Protein AF-A0A258TMI3-F1 (afdb_monomer)

Structure (mmCIF, N/CA/C/O backbone):
data_AF-A0A258TMI3-F1
#
_entry.id   AF-A0A258TMI3-F1
#
loop_
_atom_site.group_PDB
_atom_site.id
_atom_site.type_symbol
_atom_site.label_atom_id
_atom_site.label_alt_id
_atom_site.label_comp_id
_atom_site.label_asym_id
_atom_site.label_entity_id
_atom_site.label_seq_id
_atom_site.pdbx_PDB_ins_code
_atom_site.Cartn_x
_atom_site.Cartn_y
_atom_site.Cartn_z
_atom_site.occupancy
_atom_site.B_iso_or_equiv
_atom_site.auth_seq_id
_atom_site.auth_comp_id
_atom_site.auth_asym_id
_atom_site.auth_atom_id
_atom_site.pdbx_PDB_model_num
ATOM 1 N N . MET A 1 1 ? 13.893 -6.398 -5.299 1.00 49.12 1 MET A N 1
ATOM 2 C CA . MET A 1 1 ? 13.360 -7.728 -4.906 1.00 49.12 1 MET A CA 1
ATOM 3 C C . MET A 1 1 ? 12.050 -7.704 -4.087 1.00 49.12 1 MET A C 1
ATOM 5 O O . MET A 1 1 ? 11.481 -8.769 -3.892 1.00 49.12 1 MET A O 1
ATOM 9 N N . LEU A 1 2 ? 11.503 -6.552 -3.654 1.00 59.12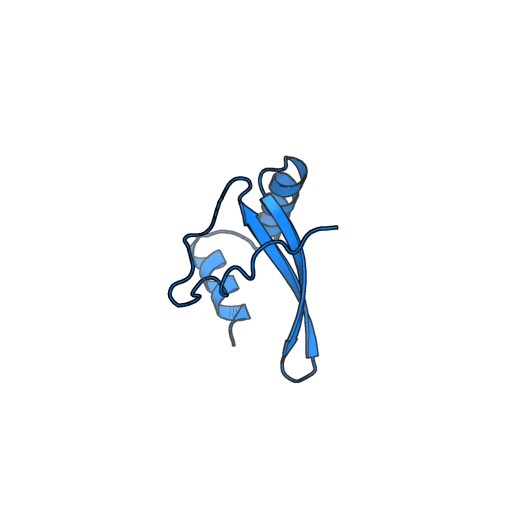 2 LEU A N 1
ATOM 10 C CA . LEU A 1 2 ? 10.351 -6.502 -2.722 1.00 59.12 2 LEU A CA 1
ATOM 11 C C . LEU A 1 2 ? 8.945 -6.748 -3.323 1.00 59.12 2 LEU A C 1
ATOM 13 O O . LEU A 1 2 ? 8.037 -7.148 -2.597 1.00 59.12 2 LEU A O 1
ATOM 17 N N . THR A 1 3 ? 8.721 -6.522 -4.622 1.00 61.25 3 THR A N 1
ATOM 18 C CA . THR A 1 3 ? 7.375 -6.622 -5.236 1.00 61.25 3 THR A CA 1
ATOM 19 C C . THR A 1 3 ? 6.796 -8.038 -5.186 1.00 61.25 3 THR A C 1
ATOM 21 O O . THR A 1 3 ? 5.604 -8.214 -4.930 1.00 61.25 3 THR A O 1
ATOM 24 N N . ASN A 1 4 ? 7.646 -9.057 -5.334 1.00 67.81 4 ASN A N 1
ATOM 25 C CA . ASN A 1 4 ? 7.240 -10.462 -5.248 1.00 67.81 4 ASN A CA 1
ATOM 26 C C . ASN A 1 4 ? 6.823 -10.867 -3.828 1.00 67.81 4 ASN A C 1
ATOM 28 O O . ASN A 1 4 ? 5.960 -11.726 -3.664 1.00 67.81 4 ASN A O 1
ATOM 32 N N . GLN A 1 5 ? 7.387 -10.228 -2.801 1.00 75.88 5 GLN A N 1
ATOM 33 C CA . GLN A 1 5 ? 7.072 -10.541 -1.409 1.00 75.88 5 GLN A CA 1
ATOM 34 C C . GLN A 1 5 ? 5.668 -10.064 -1.028 1.00 75.88 5 GLN A C 1
ATOM 36 O O . GLN A 1 5 ? 4.929 -10.807 -0.388 1.00 75.88 5 GLN A O 1
ATOM 41 N N . VAL A 1 6 ? 5.262 -8.871 -1.475 1.00 76.94 6 VAL A N 1
ATOM 42 C CA . VAL A 1 6 ? 3.903 -8.354 -1.238 1.00 76.94 6 VAL A CA 1
ATOM 43 C C . VAL A 1 6 ? 2.866 -9.195 -1.979 1.00 76.94 6 VAL A C 1
ATOM 45 O O . VAL A 1 6 ? 1.866 -9.589 -1.388 1.00 76.94 6 VAL A O 1
ATOM 48 N N . LEU A 1 7 ? 3.117 -9.535 -3.246 1.00 78.00 7 LEU A N 1
ATOM 49 C CA . LEU A 1 7 ? 2.228 -10.418 -4.010 1.00 78.00 7 LEU A CA 1
ATOM 50 C C . LEU A 1 7 ? 2.118 -11.811 -3.376 1.00 78.00 7 LEU A C 1
ATOM 52 O O . LEU A 1 7 ? 1.021 -12.358 -3.286 1.00 78.00 7 LEU A O 1
ATOM 56 N N . SER A 1 8 ? 3.234 -12.358 -2.890 1.00 80.00 8 SER A N 1
ATOM 57 C CA . SER A 1 8 ? 3.262 -13.623 -2.151 1.00 80.00 8 SER A CA 1
ATOM 58 C C . SER A 1 8 ? 2.468 -13.538 -0.844 1.00 80.00 8 SER A C 1
ATOM 60 O O . SER A 1 8 ? 1.671 -14.425 -0.550 1.00 80.00 8 SER A O 1
ATOM 62 N N . HIS A 1 9 ? 2.604 -12.444 -0.092 1.00 84.56 9 HIS A N 1
ATOM 63 C CA . HIS A 1 9 ? 1.855 -12.218 1.143 1.00 84.56 9 HIS A CA 1
ATOM 64 C C . HIS A 1 9 ? 0.346 -12.100 0.886 1.00 84.56 9 HIS A C 1
ATOM 66 O O . HIS A 1 9 ? -0.446 -12.781 1.532 1.00 84.56 9 HIS A O 1
ATOM 72 N N . LEU A 1 10 ? -0.061 -11.314 -0.113 1.00 86.00 10 LEU A N 1
ATOM 73 C CA . LEU A 1 10 ? -1.464 -11.199 -0.520 1.00 86.00 10 LEU A CA 1
ATOM 74 C C . LEU A 1 10 ? -2.037 -12.552 -0.958 1.00 86.00 10 LEU A C 1
ATOM 76 O O . LEU A 1 10 ? -3.117 -12.937 -0.511 1.00 86.00 10 LEU A O 1
ATOM 80 N N . LYS A 1 11 ? -1.275 -13.319 -1.748 1.00 83.25 11 LYS A N 1
ATOM 81 C CA . LYS A 1 11 ? -1.649 -14.677 -2.160 1.00 83.25 11 LYS A CA 1
ATOM 82 C C . LYS A 1 11 ? -1.774 -15.625 -0.964 1.00 83.25 11 LYS A C 1
ATOM 84 O O . LYS A 1 11 ? -2.739 -16.379 -0.906 1.00 83.25 11 LYS A O 1
ATOM 89 N N . LYS A 1 12 ? -0.855 -15.555 0.006 1.00 87.94 12 LYS A N 1
ATOM 90 C CA . LYS A 1 12 ? -0.900 -16.339 1.254 1.00 87.94 12 LYS A CA 1
ATOM 91 C C . LYS A 1 12 ? -2.173 -16.064 2.056 1.00 87.94 12 LYS A C 1
ATOM 93 O O . LYS A 1 12 ? -2.734 -16.989 2.628 1.00 87.94 12 LYS A O 1
ATOM 98 N N . HIS A 1 13 ? -2.629 -14.815 2.085 1.00 89.38 13 HIS A N 1
ATOM 99 C CA . HIS A 1 13 ? -3.857 -14.420 2.778 1.00 89.38 13 HIS A CA 1
ATOM 100 C C . HIS A 1 13 ? -5.122 -14.533 1.908 1.00 89.38 13 HIS A C 1
ATOM 102 O O . HIS A 1 13 ? -6.196 -14.136 2.348 1.00 89.38 13 HIS A O 1
ATOM 108 N N . GLY A 1 14 ? -5.021 -15.078 0.689 1.00 87.56 14 GLY A N 1
ATOM 109 C CA . GLY A 1 14 ? -6.163 -15.281 -0.208 1.00 87.56 14 GLY A CA 1
ATOM 110 C C . GLY A 1 14 ? -6.741 -13.994 -0.805 1.00 87.56 14 GLY A C 1
ATOM 111 O O . GLY A 1 14 ? -7.867 -13.997 -1.295 1.00 87.56 14 GLY A O 1
ATOM 112 N N . ILE A 1 15 ? -5.996 -12.886 -0.782 1.00 89.62 15 ILE A N 1
ATOM 113 C CA . ILE A 1 15 ? -6.474 -11.581 -1.246 1.00 89.62 15 ILE A CA 1
ATOM 114 C C . ILE A 1 15 ? -5.875 -11.278 -2.620 1.00 89.62 15 ILE A C 1
ATOM 116 O O . ILE A 1 15 ? -4.662 -11.167 -2.787 1.00 89.62 15 ILE A O 1
ATOM 120 N N . ALA A 1 16 ? -6.728 -11.094 -3.625 1.00 90.44 16 ALA A N 1
ATOM 121 C CA . ALA A 1 16 ? -6.287 -10.680 -4.952 1.00 90.44 16 ALA A CA 1
ATOM 122 C C . ALA A 1 16 ? -5.899 -9.189 -4.967 1.00 90.44 16 ALA A C 1
ATOM 124 O O . ALA A 1 16 ? -6.607 -8.344 -4.418 1.00 90.44 16 ALA A O 1
ATOM 125 N N . LEU A 1 17 ? -4.816 -8.826 -5.662 1.00 87.50 17 LEU A N 1
ATOM 126 C CA . LEU A 1 17 ? -4.366 -7.429 -5.747 1.00 87.50 17 LEU A CA 1
ATOM 127 C C . LEU A 1 17 ? -5.440 -6.448 -6.284 1.00 87.50 17 LEU A C 1
ATOM 129 O O . LEU A 1 17 ? -5.544 -5.345 -5.741 1.00 87.50 17 LEU A O 1
ATOM 133 N N . PRO A 1 18 ? -6.270 -6.795 -7.292 1.00 90.69 18 PRO A N 1
ATOM 134 C CA . PRO A 1 18 ? -7.364 -5.922 -7.727 1.00 90.69 18 PRO A CA 1
ATOM 135 C C . PRO A 1 18 ? -8.383 -5.636 -6.620 1.00 90.69 18 PRO A C 1
ATOM 137 O O . PRO A 1 18 ? -8.872 -4.513 -6.513 1.00 90.69 18 PRO A O 1
ATOM 140 N N . LEU A 1 19 ? -8.657 -6.627 -5.763 1.00 92.06 19 LEU A N 1
ATOM 141 C CA . LEU A 1 19 ? -9.551 -6.461 -4.620 1.00 92.06 19 LEU A CA 1
ATOM 142 C C . LEU A 1 19 ? -8.958 -5.477 -3.609 1.00 92.06 19 LEU A C 1
ATOM 144 O O . LEU A 1 19 ? -9.661 -4.569 -3.183 1.00 92.06 19 LEU A O 1
ATOM 148 N N . VAL A 1 20 ? -7.658 -5.584 -3.302 1.00 91.50 20 VAL A N 1
ATOM 149 C CA . VAL A 1 20 ? -6.962 -4.612 -2.434 1.00 91.50 20 VAL A CA 1
ATOM 150 C C . VAL A 1 20 ? -7.131 -3.191 -2.967 1.00 91.50 20 VAL A C 1
ATOM 152 O O . VAL A 1 20 ? -7.529 -2.296 -2.227 1.00 91.50 20 VAL A O 1
ATOM 155 N N . ARG A 1 21 ? -6.878 -2.982 -4.264 1.00 91.94 21 ARG A N 1
ATOM 156 C CA . ARG A 1 21 ? -6.998 -1.659 -4.898 1.00 91.94 21 ARG A CA 1
ATOM 157 C C . ARG A 1 21 ? -8.425 -1.111 -4.825 1.00 91.94 21 ARG A C 1
ATOM 159 O O . ARG A 1 21 ? -8.600 0.057 -4.490 1.00 91.94 21 ARG A O 1
ATOM 166 N N . LYS A 1 22 ? -9.434 -1.952 -5.082 1.00 94.69 22 LYS A N 1
ATOM 167 C CA . LYS A 1 22 ? -10.851 -1.574 -4.967 1.00 94.69 22 LYS A CA 1
ATOM 168 C C . LYS A 1 22 ? -11.218 -1.187 -3.531 1.00 94.69 22 LYS A C 1
ATOM 170 O O . LYS A 1 22 ? -11.873 -0.169 -3.327 1.00 94.69 22 LYS A O 1
ATOM 175 N N . SER A 1 23 ? -10.773 -1.966 -2.547 1.00 94.56 23 SER A N 1
ATOM 176 C CA . SER A 1 23 ? -11.038 -1.693 -1.131 1.00 94.56 23 SER A CA 1
ATOM 177 C C . SER A 1 23 ? -10.381 -0.396 -0.661 1.00 94.56 23 SER A C 1
ATOM 179 O O . S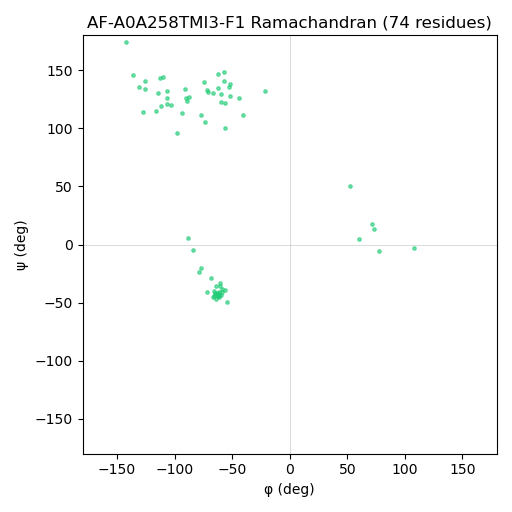ER A 1 23 ? -11.033 0.393 0.016 1.00 94.56 23 SER A O 1
ATOM 181 N N . LEU A 1 24 ? -9.131 -0.134 -1.060 1.00 94.88 24 LEU A N 1
ATOM 182 C CA . LEU A 1 24 ? -8.447 1.124 -0.742 1.00 94.88 24 LEU A CA 1
ATOM 183 C C . LEU A 1 24 ? -9.173 2.330 -1.348 1.00 94.88 24 LEU A C 1
ATOM 185 O O . LEU A 1 24 ? -9.431 3.287 -0.630 1.00 94.88 24 LEU A O 1
ATOM 189 N N . ALA A 1 25 ? -9.596 2.259 -2.614 1.00 94.88 25 ALA A N 1
ATOM 190 C CA . ALA A 1 25 ? -10.371 3.336 -3.237 1.00 94.88 25 ALA A CA 1
ATOM 191 C C . ALA A 1 25 ? -11.688 3.617 -2.489 1.00 94.88 25 ALA A C 1
ATOM 193 O O . ALA A 1 25 ? -12.048 4.774 -2.269 1.00 94.88 25 ALA A O 1
ATOM 194 N N . ALA A 1 26 ? -12.387 2.565 -2.049 1.00 97.19 26 ALA A N 1
ATOM 195 C CA . ALA A 1 26 ? -13.607 2.708 -1.260 1.00 97.19 26 ALA A CA 1
ATOM 196 C C . ALA A 1 26 ? -13.343 3.335 0.123 1.00 97.19 26 ALA A C 1
ATOM 198 O O . ALA A 1 26 ? -14.126 4.170 0.567 1.00 97.19 26 ALA A O 1
ATOM 199 N N . LEU A 1 27 ? -12.247 2.963 0.794 1.00 97.00 27 LEU A N 1
ATOM 200 C CA . LEU A 1 27 ? -11.837 3.558 2.073 1.00 97.00 27 LEU A CA 1
ATOM 201 C C . LEU A 1 27 ? -11.472 5.040 1.919 1.00 97.00 27 LEU A C 1
ATOM 203 O O . LEU A 1 27 ? -11.873 5.860 2.743 1.00 97.00 27 LEU A O 1
ATOM 207 N N . THR A 1 28 ? -10.759 5.393 0.847 1.00 96.44 28 THR A N 1
ATOM 208 C CA . THR A 1 28 ? -10.414 6.784 0.526 1.00 96.44 28 THR A CA 1
ATOM 209 C C . THR A 1 28 ? -11.663 7.621 0.277 1.00 96.44 28 THR A C 1
ATOM 211 O O . THR A 1 28 ? -11.777 8.713 0.824 1.00 96.44 28 THR A O 1
ATOM 214 N N . MET A 1 29 ? -12.635 7.096 -0.476 1.00 97.06 29 MET A N 1
ATOM 215 C CA . MET A 1 29 ? -13.904 7.785 -0.741 1.00 97.06 29 MET A CA 1
ATOM 216 C C . MET A 1 29 ? -14.702 8.074 0.538 1.00 97.06 29 MET A C 1
ATOM 218 O O . MET A 1 29 ? -15.370 9.101 0.618 1.00 97.06 29 MET A O 1
ATOM 222 N N . ARG A 1 30 ? -14.618 7.198 1.547 1.00 97.81 30 ARG A N 1
ATOM 223 C CA . ARG A 1 30 ? -15.268 7.398 2.855 1.00 97.81 30 ARG A CA 1
ATOM 224 C C . ARG A 1 30 ? -14.455 8.260 3.826 1.00 97.81 30 ARG A C 1
ATOM 226 O O . ARG A 1 30 ? -14.931 8.543 4.918 1.00 97.81 30 ARG A O 1
ATOM 233 N N . GLY A 1 31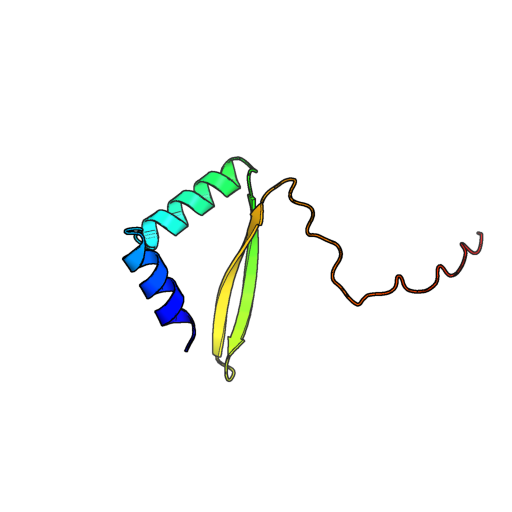 ? -13.239 8.666 3.458 1.00 96.31 31 GLY A N 1
ATOM 234 C CA . GLY A 1 31 ? -12.351 9.440 4.329 1.00 96.31 31 GLY A CA 1
ATOM 235 C C . GLY A 1 31 ? -11.726 8.631 5.473 1.00 96.31 31 GLY A C 1
ATOM 236 O O . GLY A 1 31 ? -11.149 9.215 6.387 1.00 96.31 31 GLY A O 1
ATOM 237 N N . GLU A 1 32 ? -11.799 7.298 5.434 1.00 97.38 32 GLU A N 1
ATOM 238 C CA . GLU A 1 32 ? -11.224 6.419 6.468 1.00 97.38 32 GLU A CA 1
ATOM 239 C C . GLU A 1 32 ? -9.704 6.269 6.337 1.00 97.38 32 GLU A C 1
ATOM 241 O O . GLU A 1 32 ? -9.019 5.911 7.298 1.00 97.38 32 GLU A O 1
ATOM 246 N N . ILE A 1 33 ? -9.166 6.553 5.150 1.00 96.69 33 ILE A N 1
ATOM 247 C CA . ILE A 1 33 ? -7.729 6.618 4.902 1.00 96.69 33 ILE A CA 1
ATOM 248 C C . ILE A 1 33 ? -7.386 7.845 4.057 1.00 96.69 33 ILE A C 1
ATOM 250 O O . ILE A 1 33 ? -8.116 8.198 3.129 1.00 96.69 33 ILE A O 1
ATOM 254 N N . SER A 1 34 ? -6.216 8.432 4.302 1.00 94.00 34 SER A N 1
ATOM 255 C CA . SER A 1 34 ? -5.577 9.343 3.351 1.00 94.00 34 SER A CA 1
ATOM 256 C C . SER A 1 34 ? -4.714 8.538 2.381 1.00 94.00 34 SER A C 1
ATOM 258 O O . SER A 1 34 ? -3.844 7.780 2.825 1.00 94.00 34 SER A O 1
ATOM 260 N N . GLN A 1 35 ? -4.911 8.722 1.077 1.00 94.44 35 GLN A N 1
ATOM 261 C CA . GLN A 1 35 ? -4.097 8.103 0.031 1.00 94.44 35 GLN A CA 1
ATOM 262 C C . GLN A 1 35 ? -3.183 9.153 -0.609 1.00 94.44 35 GLN A C 1
ATOM 264 O O . GLN A 1 35 ? -3.654 10.176 -1.098 1.00 94.44 35 GLN A O 1
ATOM 269 N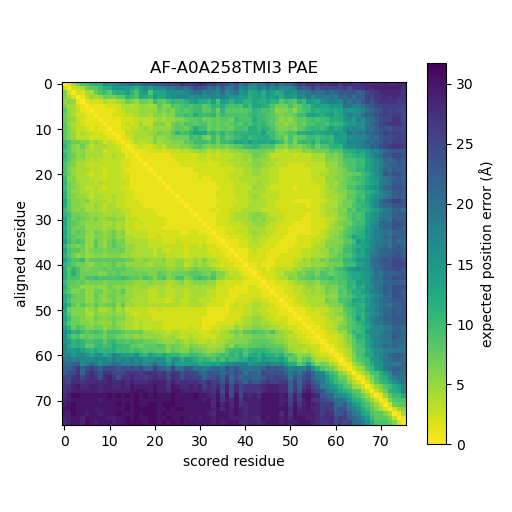 N . CYS A 1 36 ? -1.879 8.888 -0.638 1.00 92.62 36 CYS A N 1
ATOM 270 C CA . CYS A 1 36 ? -0.879 9.738 -1.277 1.00 92.62 36 CYS A CA 1
ATOM 271 C C . CYS A 1 36 ? -0.248 9.003 -2.460 1.00 92.62 36 CYS A C 1
ATOM 273 O O . CYS A 1 36 ? 0.212 7.869 -2.311 1.00 92.62 36 CYS A O 1
ATOM 275 N N . SER A 1 37 ? -0.188 9.653 -3.620 1.00 92.88 37 SER A N 1
ATOM 276 C CA . SER A 1 37 ? 0.622 9.194 -4.751 1.00 92.88 37 SER A CA 1
ATOM 277 C C . SER A 1 37 ? 2.097 9.416 -4.441 1.00 92.88 37 SER A C 1
ATOM 279 O O . SER A 1 37 ? 2.478 10.492 -3.983 1.00 92.88 37 SER A O 1
ATOM 281 N N . VAL A 1 38 ? 2.925 8.405 -4.683 1.00 94.06 38 VAL A N 1
ATOM 282 C CA . VAL A 1 38 ? 4.364 8.461 -4.421 1.00 94.06 38 VAL A CA 1
ATOM 283 C C . VAL A 1 38 ? 5.102 7.983 -5.655 1.00 94.06 38 VAL A C 1
ATOM 285 O O . VAL A 1 38 ? 4.751 6.961 -6.239 1.00 94.06 38 VAL A O 1
ATOM 288 N N . THR A 1 39 ? 6.148 8.703 -6.031 1.00 94.25 39 THR A N 1
ATOM 289 C CA . THR A 1 39 ? 7.040 8.303 -7.114 1.00 94.25 39 THR A CA 1
ATOM 290 C C . THR A 1 39 ? 8.391 7.970 -6.500 1.00 94.25 39 THR A C 1
ATOM 292 O O . THR A 1 39 ? 9.027 8.818 -5.877 1.00 94.25 39 THR A O 1
ATOM 295 N N . HIS A 1 40 ? 8.825 6.727 -6.665 1.00 90.62 40 HIS A N 1
ATOM 296 C CA . HIS A 1 40 ? 10.139 6.254 -6.251 1.00 90.62 40 HIS A CA 1
ATOM 297 C C . HIS A 1 40 ? 10.988 5.977 -7.485 1.00 90.62 40 HIS A C 1
ATOM 299 O O . HIS A 1 40 ? 10.488 5.485 -8.492 1.00 90.62 40 HIS A O 1
ATOM 305 N N . PHE A 1 41 ? 12.283 6.256 -7.402 1.00 93.38 41 PHE A N 1
ATOM 306 C CA . PHE A 1 41 ? 13.234 5.854 -8.428 1.00 93.38 41 PHE A CA 1
ATOM 307 C C . PHE A 1 41 ? 14.061 4.700 -7.883 1.00 93.38 41 PHE A C 1
ATOM 309 O O . PHE A 1 41 ? 14.713 4.840 -6.852 1.00 93.38 41 PHE A O 1
ATOM 316 N N . ASN A 1 42 ? 14.011 3.558 -8.562 1.00 90.75 42 ASN A N 1
ATOM 317 C CA . ASN A 1 42 ? 14.865 2.417 -8.263 1.00 90.75 42 ASN A CA 1
ATOM 318 C C . ASN A 1 42 ? 15.768 2.171 -9.468 1.00 90.75 42 ASN A C 1
ATOM 320 O O . ASN A 1 42 ? 15.262 1.838 -10.539 1.00 90.75 42 ASN A O 1
ATOM 324 N N . ASP A 1 43 ? 17.077 2.354 -9.304 1.00 91.94 43 ASP A N 1
ATOM 325 C CA . ASP A 1 43 ? 18.065 2.230 -10.386 1.00 91.94 43 ASP A CA 1
ATOM 326 C C . ASP A 1 43 ? 17.683 3.080 -11.616 1.00 91.94 43 ASP A C 1
ATOM 328 O O . ASP A 1 43 ? 17.575 2.584 -12.738 1.00 91.94 43 ASP A O 1
ATOM 332 N N . ASN A 1 44 ? 17.370 4.361 -11.379 1.0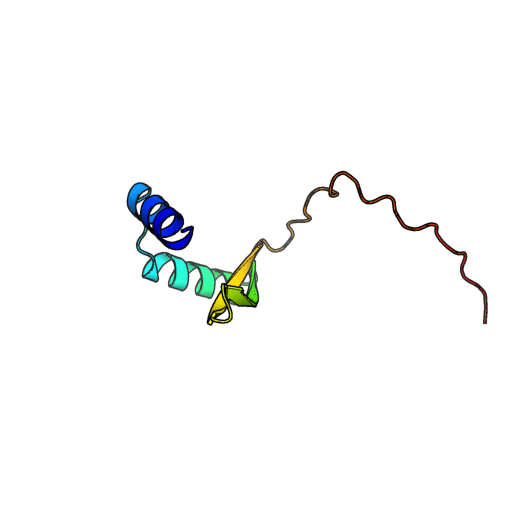0 91.75 44 ASN A N 1
ATOM 333 C CA . ASN A 1 44 ? 16.867 5.336 -12.362 1.00 91.75 44 ASN A CA 1
ATOM 334 C C . ASN A 1 44 ? 15.533 4.978 -13.043 1.00 91.75 44 ASN A C 1
ATOM 336 O O . ASN A 1 44 ? 15.053 5.733 -13.891 1.00 91.75 44 ASN A O 1
ATOM 340 N N . LYS A 1 45 ? 14.875 3.883 -12.656 1.00 94.56 45 LYS A N 1
ATOM 341 C CA . LYS A 1 45 ? 13.537 3.545 -13.146 1.00 94.56 45 LYS A CA 1
ATOM 342 C C . LYS A 1 45 ? 12.488 4.166 -12.245 1.00 94.56 45 LYS A C 1
ATOM 344 O O . LYS A 1 45 ? 12.456 3.905 -11.042 1.00 94.56 45 LYS A O 1
ATOM 349 N N . ARG A 1 46 ? 11.613 4.966 -12.850 1.00 93.31 46 ARG A N 1
ATOM 350 C CA . ARG A 1 46 ? 10.448 5.534 -12.182 1.00 93.31 46 ARG A CA 1
ATOM 351 C C . ARG A 1 46 ? 9.469 4.421 -11.808 1.00 93.31 46 ARG A C 1
ATOM 353 O O . ARG A 1 46 ? 9.099 3.601 -12.644 1.00 93.31 46 ARG A O 1
ATOM 360 N N . VAL A 1 47 ? 9.032 4.432 -10.559 1.00 92.62 47 VAL A N 1
ATOM 361 C CA . VAL A 1 47 ? 8.016 3.547 -10.000 1.00 92.62 47 VAL A CA 1
ATOM 362 C C . VAL A 1 47 ? 6.968 4.422 -9.335 1.00 92.62 47 VAL A C 1
ATOM 364 O O . VAL A 1 47 ? 7.251 5.086 -8.341 1.00 92.62 47 VAL A O 1
ATOM 367 N N . ASP A 1 48 ? 5.755 4.415 -9.874 1.00 91.75 48 ASP A N 1
ATOM 368 C CA . ASP A 1 48 ? 4.620 5.092 -9.256 1.00 91.75 48 ASP A CA 1
ATOM 369 C C . ASP A 1 48 ? 3.875 4.119 -8.328 1.00 91.75 48 ASP A C 1
ATOM 371 O O . ASP A 1 48 ? 3.611 2.961 -8.668 1.00 91.75 48 ASP A O 1
ATOM 375 N N . ALA A 1 49 ? 3.565 4.589 -7.126 1.00 89.44 49 ALA A N 1
ATOM 376 C CA . ALA A 1 49 ? 2.943 3.830 -6.052 1.00 89.44 49 ALA A CA 1
ATOM 377 C C . ALA A 1 49 ? 1.934 4.698 -5.286 1.00 89.44 49 ALA A C 1
ATOM 379 O O . ALA A 1 49 ? 1.830 5.906 -5.496 1.00 89.44 49 ALA A O 1
ATOM 380 N N . PHE A 1 50 ? 1.208 4.076 -4.358 1.00 89.88 50 PHE A N 1
ATOM 381 C CA . PHE A 1 50 ? 0.351 4.782 -3.411 1.00 89.88 50 PHE A CA 1
ATOM 382 C C . PHE A 1 50 ? 0.705 4.376 -1.982 1.00 89.88 50 PHE A C 1
ATOM 384 O O . PHE A 1 50 ? 0.832 3.186 -1.688 1.00 89.88 50 PHE A O 1
ATOM 391 N N . GLN A 1 51 ? 0.835 5.359 -1.093 1.00 91.69 51 GLN A N 1
ATOM 392 C CA . GLN A 1 51 ? 0.971 5.160 0.347 1.00 91.69 51 GLN A CA 1
ATOM 393 C C . GLN A 1 51 ? -0.339 5.560 1.025 1.00 91.69 51 GLN A C 1
ATOM 395 O O . GLN A 1 51 ? -0.884 6.624 0.745 1.00 91.69 51 GLN A O 1
ATOM 400 N N . CYS A 1 52 ? -0.840 4.710 1.918 1.00 93.62 52 CYS A N 1
ATOM 401 C CA . CYS A 1 52 ? -2.070 4.968 2.663 1.00 93.62 52 CYS A CA 1
ATOM 402 C C . CYS A 1 52 ? -1.761 5.173 4.149 1.00 93.62 52 CYS A C 1
ATOM 404 O O . CYS A 1 52 ? -0.901 4.482 4.700 1.00 93.62 52 CYS A O 1
ATOM 406 N N . ARG A 1 53 ? -2.482 6.089 4.800 1.00 93.44 53 ARG A N 1
ATOM 407 C CA . ARG A 1 53 ? -2.495 6.246 6.264 1.00 93.44 53 ARG A CA 1
ATOM 408 C C . ARG A 1 53 ? -3.927 6.180 6.766 1.00 93.44 53 ARG A C 1
ATOM 410 O O . ARG A 1 53 ? -4.816 6.722 6.119 1.00 93.44 53 ARG A O 1
ATOM 417 N N . ILE A 1 54 ? -4.133 5.522 7.902 1.00 94.38 54 ILE A N 1
ATOM 418 C CA . ILE A 1 54 ? -5.445 5.428 8.548 1.00 94.38 54 ILE A CA 1
ATOM 419 C C . ILE A 1 54 ? -5.807 6.798 9.127 1.00 94.38 54 ILE A C 1
ATOM 421 O O . ILE A 1 54 ? -4.990 7.419 9.810 1.00 94.38 54 ILE A O 1
ATOM 425 N N . SER A 1 55 ? -7.018 7.276 8.851 1.00 93.56 55 SER A N 1
ATOM 426 C CA . SER A 1 55 ? -7.516 8.533 9.406 1.00 93.56 55 SER A CA 1
ATOM 427 C C . SER A 1 55 ? -7.601 8.449 10.929 1.00 93.56 55 SER A C 1
ATOM 429 O O . SER A 1 55 ? -8.047 7.452 11.488 1.00 93.56 55 SER A O 1
ATOM 431 N N . GLY A 1 56 ? -7.130 9.490 11.615 1.00 90.38 56 GLY A N 1
ATOM 432 C CA . GLY A 1 56 ? -7.069 9.523 13.080 1.00 90.38 56 GLY A CA 1
ATOM 433 C C . GLY A 1 56 ? -5.920 8.715 13.697 1.00 90.38 56 GLY A C 1
ATOM 434 O O . GLY A 1 56 ? -5.694 8.823 14.901 1.00 90.38 56 GLY A O 1
ATOM 435 N N . TYR A 1 57 ? -5.145 7.958 12.910 1.00 89.25 57 TYR A N 1
ATOM 436 C CA . TYR A 1 57 ? -3.940 7.309 13.419 1.00 89.25 57 TYR A CA 1
ATOM 437 C C . TYR A 1 57 ? -2.796 8.320 13.543 1.00 89.25 57 TYR A C 1
ATOM 439 O O . TYR A 1 57 ? -2.246 8.796 12.547 1.00 89.25 57 TYR A O 1
ATOM 447 N N . VAL A 1 58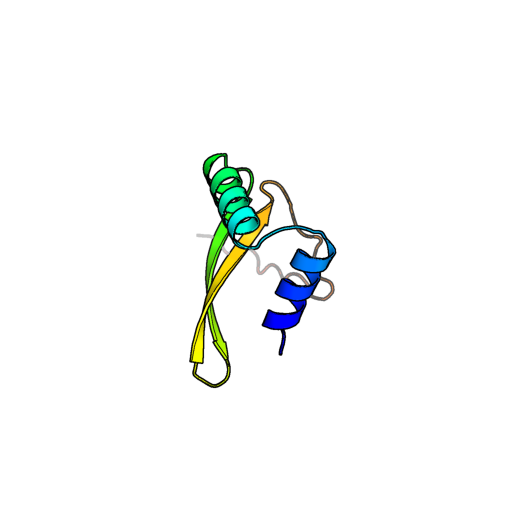 ? -2.410 8.613 14.783 1.0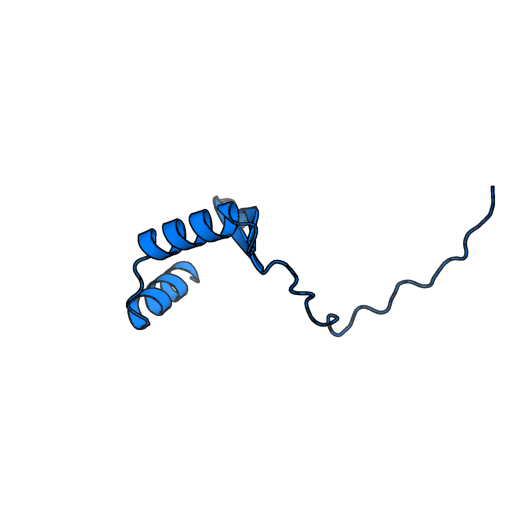0 86.44 58 VAL A N 1
ATOM 448 C CA . VAL A 1 58 ? -1.197 9.372 15.094 1.00 86.44 58 VAL A CA 1
ATOM 449 C C . VAL A 1 58 ? -0.069 8.363 15.327 1.00 86.44 58 VAL A C 1
ATOM 451 O O . VAL A 1 58 ? -0.148 7.592 16.287 1.00 86.44 58 VAL A O 1
ATOM 454 N N . PRO A 1 59 ? 0.965 8.310 14.464 1.00 80.88 59 PRO A N 1
ATOM 455 C CA . PRO A 1 59 ? 2.061 7.373 14.659 1.00 80.88 59 PRO A CA 1
ATOM 456 C C . PRO A 1 59 ? 2.794 7.679 15.972 1.00 80.88 59 PRO A C 1
ATOM 458 O O . PRO A 1 59 ? 2.910 8.851 16.347 1.00 80.88 59 PRO A O 1
ATOM 461 N N . PRO A 1 60 ? 3.314 6.650 16.667 1.00 82.81 60 PRO A N 1
ATOM 462 C CA . PRO A 1 60 ? 4.119 6.863 17.859 1.00 82.81 60 PRO A CA 1
ATOM 463 C C . PRO A 1 60 ? 5.315 7.756 17.529 1.00 82.81 60 PRO A C 1
ATOM 465 O O . PRO A 1 60 ? 5.848 7.727 16.414 1.00 82.81 60 PRO A O 1
ATOM 468 N N . VAL A 1 61 ? 5.740 8.551 18.511 1.00 80.00 61 VAL A N 1
ATOM 469 C CA . VAL A 1 61 ? 6.901 9.431 18.364 1.00 80.00 61 VAL A CA 1
ATOM 470 C C . VAL A 1 61 ? 8.102 8.583 17.954 1.00 80.00 61 VAL A C 1
ATOM 472 O O . VAL A 1 61 ? 8.467 7.633 18.646 1.00 80.00 61 VAL A O 1
ATOM 475 N N . ALA A 1 62 ? 8.703 8.911 16.811 1.00 76.56 62 ALA A N 1
ATOM 476 C CA . ALA A 1 62 ? 9.867 8.190 16.322 1.00 76.56 62 ALA A CA 1
ATOM 477 C C . ALA A 1 62 ? 11.007 8.282 17.348 1.00 76.56 62 ALA A C 1
ATOM 479 O O . ALA A 1 62 ? 11.370 9.376 17.791 1.00 76.56 62 ALA A O 1
ATOM 480 N N . ALA A 1 63 ? 11.589 7.136 17.705 1.00 72.75 63 ALA A N 1
ATOM 481 C CA . ALA A 1 63 ? 12.773 7.097 18.548 1.00 72.75 63 ALA A CA 1
ATOM 482 C C . ALA A 1 63 ? 13.910 7.874 17.859 1.00 72.75 63 ALA A C 1
ATOM 484 O O . ALA A 1 63 ? 14.281 7.568 16.729 1.00 72.75 63 ALA A O 1
ATOM 485 N N . GLY A 1 64 ? 14.454 8.891 18.533 1.00 72.56 64 GLY A N 1
ATOM 486 C CA . GLY A 1 64 ? 15.692 9.551 18.109 1.00 72.56 64 GLY A CA 1
ATOM 487 C C . GLY A 1 64 ? 15.581 10.960 17.522 1.00 72.56 64 GLY A C 1
ATOM 488 O O . GLY A 1 64 ? 16.624 11.571 17.301 1.00 72.56 64 GLY A O 1
ATOM 489 N N . ARG A 1 65 ? 14.391 11.554 17.339 1.00 62.81 65 ARG A N 1
ATOM 490 C CA . ARG A 1 65 ? 14.317 12.994 17.020 1.00 62.81 65 ARG A CA 1
ATOM 491 C C . ARG A 1 65 ? 14.024 13.807 18.282 1.00 62.81 65 ARG A C 1
ATOM 493 O O . ARG A 1 65 ? 12.872 13.971 18.668 1.00 62.81 65 ARG A O 1
ATOM 500 N N . LYS A 1 66 ? 15.072 14.344 18.921 1.00 58.31 66 LYS A N 1
ATOM 501 C CA . LYS A 1 66 ? 14.922 15.474 19.858 1.00 58.31 66 LYS A CA 1
ATOM 502 C C . LYS A 1 66 ? 14.153 16.583 19.128 1.00 58.31 66 LYS A C 1
ATOM 504 O O . LYS A 1 66 ? 14.459 16.865 17.967 1.00 58.31 66 LYS A O 1
ATOM 509 N N . ALA A 1 67 ? 13.172 17.206 19.784 1.00 61.97 67 ALA A N 1
ATOM 510 C CA . ALA A 1 67 ? 12.657 18.483 19.306 1.00 61.97 67 ALA A CA 1
ATOM 511 C C . ALA A 1 67 ? 13.867 19.409 19.107 1.00 61.97 67 ALA A C 1
ATOM 513 O O . ALA A 1 67 ? 14.708 19.514 20.004 1.00 61.97 67 ALA A O 1
ATOM 514 N N . GLY A 1 68 ? 13.997 20.017 17.924 1.00 56.06 68 GLY A N 1
ATOM 515 C CA . GLY A 1 68 ? 14.924 21.134 17.771 1.00 56.06 68 GLY A CA 1
ATOM 516 C C . GLY A 1 68 ? 14.606 22.140 18.873 1.00 56.06 68 GLY A C 1
ATOM 517 O O . GLY A 1 68 ? 13.434 22.317 19.208 1.00 56.06 68 GLY A O 1
ATOM 518 N N . SER A 1 69 ? 15.635 22.711 19.493 1.00 54.81 69 SER A N 1
ATOM 519 C CA . SER A 1 69 ? 15.473 23.735 20.519 1.00 54.81 69 SER A CA 1
ATOM 520 C C . SER A 1 69 ? 14.425 24.751 20.069 1.00 54.81 69 SER A C 1
ATOM 522 O O . SER A 1 69 ? 14.520 25.305 18.974 1.00 54.81 69 SER 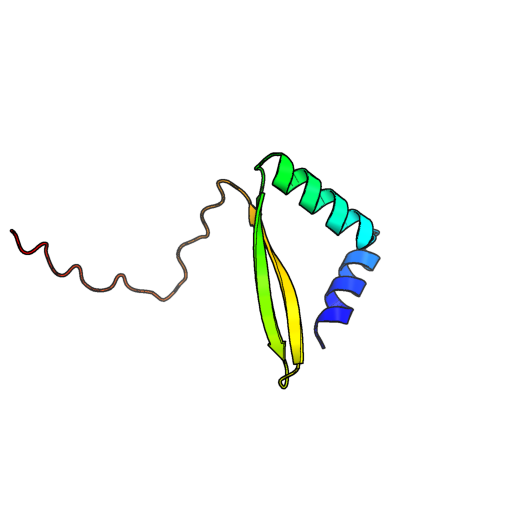A O 1
ATOM 524 N N . ASN A 1 70 ? 13.413 24.978 20.907 1.00 52.47 70 ASN A N 1
ATOM 525 C CA . ASN A 1 70 ? 12.533 26.128 20.769 1.00 52.47 70 ASN A CA 1
ATOM 526 C C . ASN A 1 70 ? 13.443 27.366 20.787 1.00 52.47 70 ASN A C 1
ATOM 528 O O . ASN A 1 70 ? 13.900 27.778 21.854 1.00 52.47 70 ASN A O 1
ATOM 532 N N . LYS A 1 71 ? 13.763 27.942 19.623 1.00 47.47 71 LYS A N 1
ATOM 533 C CA . LYS A 1 71 ? 14.156 29.347 19.592 1.00 47.47 71 LYS A CA 1
ATOM 534 C C . LYS A 1 71 ? 12.856 30.104 19.802 1.00 47.47 71 LYS A C 1
ATOM 536 O O . LYS A 1 71 ? 11.975 30.082 18.950 1.00 47.47 71 LYS A O 1
ATOM 541 N N . SER A 1 72 ? 12.743 30.628 21.016 1.00 46.41 72 SER A N 1
ATOM 542 C CA . SER A 1 72 ? 11.801 31.645 21.460 1.00 46.41 72 SER A CA 1
ATOM 543 C C . SER A 1 72 ? 11.239 32.473 20.310 1.00 46.41 72 SER A C 1
ATOM 545 O O . SER A 1 72 ? 12.002 32.997 19.499 1.00 46.41 72 SER A O 1
ATOM 547 N N . ALA A 1 73 ? 9.916 32.627 20.313 1.00 52.31 73 ALA A N 1
ATOM 548 C CA . ALA A 1 73 ? 9.236 33.733 19.666 1.00 52.31 73 ALA A CA 1
ATOM 549 C C . ALA A 1 73 ? 10.029 35.029 19.905 1.00 52.31 73 ALA A C 1
ATOM 551 O O . ALA A 1 73 ? 10.151 35.489 21.040 1.00 52.31 73 ALA A O 1
ATOM 552 N N . SER A 1 74 ? 10.614 35.570 18.840 1.00 44.59 74 SER A N 1
ATOM 553 C CA . SER A 1 74 ? 10.992 36.974 18.787 1.00 44.59 74 SER A CA 1
ATOM 554 C C . SER A 1 74 ? 9.796 37.719 18.220 1.00 44.59 74 SER A C 1
ATOM 556 O O . SER A 1 74 ? 9.246 37.324 17.195 1.00 44.59 74 SER A O 1
ATOM 558 N N . ALA A 1 75 ? 9.382 38.724 18.981 1.00 42.56 75 ALA A N 1
ATOM 559 C CA . ALA A 1 75 ? 8.320 39.658 18.680 1.00 42.56 75 ALA A CA 1
ATOM 560 C C . ALA A 1 75 ? 8.557 40.400 17.357 1.00 42.56 75 ALA A C 1
ATOM 562 O O . ALA A 1 75 ? 9.689 40.796 17.083 1.00 42.56 75 ALA A O 1
ATOM 563 N N . ASP A 1 76 ? 7.473 40.597 16.610 1.00 37.66 76 ASP A N 1
ATOM 564 C CA . ASP A 1 76 ? 7.015 41.903 16.115 1.00 37.66 76 ASP A CA 1
ATOM 565 C C . ASP A 1 76 ? 5.481 41.849 15.994 1.00 37.66 76 ASP A C 1
ATOM 567 O O . ASP A 1 76 ? 4.974 40.854 15.418 1.00 37.66 76 ASP A O 1
#

Foldseek 3Di:
DCPVVVVVVCVVVVHDPVNVVVVVVVCVVVVQKDKDWDWDADPNDTDIDIDIDGPPDDDPDDPPDDDDDPPDDDDD

Sequence (76 aa):
MLTNQVLSHLKKHGIALPLVRKSLAALTMRGEISQCSVTHFNDNKRVDAFQCRISGYVPPVAAGRKAGSNKSASAD

Mean predicted aligned error: 10.63 Å

Secondary structure (DSSP, 8-state):
--HHHHHHHHHHTT--HHHHHHHHHHHHHTTSEEEEEEEEEETTEEEEEEEEEETT--PPPPTT-PPP--------

Solvent-accessible surface area (backbone atoms only — not comparable to full-atom values): 4996 Å² total; per-residue (Å²): 130,66,71,63,54,54,55,49,51,33,54,75,72,73,45,54,69,71,57,55,54,53,50,50,54,54,34,40,76,71,57,52,27,51,76,40,84,42,78,46,71,60,92,88,39,82,41,81,48,74,51,77,45,58,55,92,66,75,77,77,82,66,89,86,68,74,78,73,79,83,77,70,88,75,88,133

Radius of gyration: 18.74 Å; Cα contacts (8 Å, |Δi|>4): 49; chains: 1; bounding box: 33×58×35 Å

Nearest PDB structures (foldseek):
  5wtn-assembly1_C  TM=6.182E-01  e=2.318E+00  Geobacillus stearothermophilus 10
  4rnd-assembly1_C  TM=4.279E-01  e=2.476E+00  Saccharomyces cerev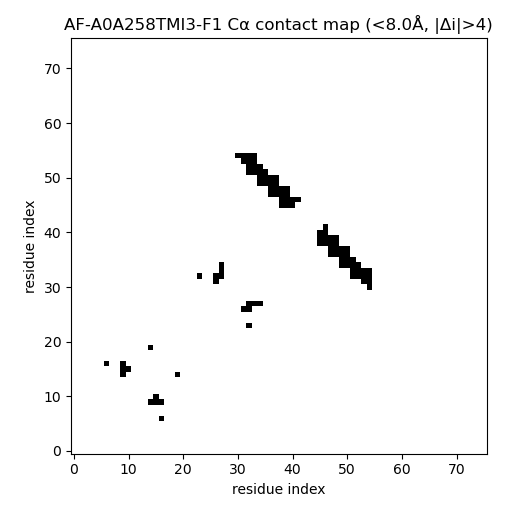isiae S288C
  6ahy-assembly3_F  TM=3.970E-01  e=2.645E+00  Homo sapiens
  9brq-assembly1_7  TM=3.999E-01  e=2.645E+00  Mus musculus

pLDDT: mean 82.15, std 16.31, range [37.66, 97.81]